Protein AF-A0A9P8ZS67-F1 (afdb_monomer)

pLDDT: mean 86.48, std 14.5, range [33.09, 98.38]

Mean predicted aligned error: 5.87 Å

Sequence (133 aa):
MSLSSRPDTMLFTLIEQFEELYMCGGPSCLRRAEELEKPLRKCQRCRLLRYCSTDCQLEGWNWQQSPHKITCKMIPRFTAILGNVNETHGHIDNVSERIYRAVEDAGVSWHDGDLVATALSKLIFLREAIERT

Radius of gyration: 15.57 Å; Cα contacts (8 Å, |Δi|>4): 147; chains: 1; bounding box: 40×30×40 Å

Foldseek 3Di:
DDPPPDLLVLLLVLQVCQQVQQAALQLPGGDGQVNDPDGFDADPQLSRHTHPDPVSLVNCCVPPVQHCVLLSNVNNLLVVLSVVLVVPPDDPDDSSVSSVVSCVVSVHDVVSSSSSSVRSVVSVVSNVVVVVD

Nearest PDB structures (foldseek):
  6cby-assembly2_B  TM=4.513E-01  e=3.925E-01  Homo sapiens
  3tg5-assembly1_A  TM=4.064E-01  e=3.925E-01  Homo sapiens

Secondary structure (DSSP, 8-state):
------HHHHHHHHHHHHHH--BB--TT---BGGG-SSPPEEPTTTSS-EESSHHHHHHHHH-TTS-HHHHTTTHHHHHHHHHHHHH-------HHHHHHHHHHHTT--HHHHHHHHHHHHHHHHHHHHHTT-

Structure (mmCIF, N/CA/C/O backbone):
data_AF-A0A9P8ZS67-F1
#
_entry.id   AF-A0A9P8ZS67-F1
#
loop_
_atom_site.group_PDB
_atom_site.id
_atom_site.type_symbol
_atom_site.label_atom_id
_atom_site.label_alt_id
_atom_site.label_comp_id
_atom_site.label_asym_id
_atom_site.label_entity_id
_atom_site.label_seq_id
_atom_site.pdbx_PDB_ins_code
_atom_site.Cartn_x
_atom_site.Cartn_y
_atom_site.Cartn_z
_atom_site.occupancy
_atom_site.B_iso_or_equiv
_atom_site.auth_seq_id
_atom_site.auth_comp_id
_atom_site.auth_asym_id
_atom_site.auth_atom_id
_atom_site.pdbx_PDB_model_num
ATOM 1 N N . MET A 1 1 ? 27.929 15.760 -11.321 1.00 33.09 1 MET A N 1
ATOM 2 C CA . MET A 1 1 ? 26.650 15.050 -11.533 1.00 33.09 1 MET A CA 1
ATOM 3 C C . MET A 1 1 ? 26.093 14.735 -10.159 1.00 33.09 1 MET A C 1
ATOM 5 O O . MET A 1 1 ? 26.752 14.045 -9.397 1.00 33.09 1 MET A O 1
ATOM 9 N N . SER A 1 2 ? 24.991 15.387 -9.796 1.00 33.12 2 SER A N 1
ATOM 10 C CA . SER A 1 2 ? 24.375 15.304 -8.469 1.00 33.12 2 SER A CA 1
ATOM 11 C C . SER A 1 2 ? 23.866 13.883 -8.201 1.00 33.12 2 SER A C 1
ATOM 13 O O . SER A 1 2 ? 23.113 13.352 -9.017 1.00 33.12 2 SER A O 1
ATOM 15 N N . LEU A 1 3 ? 24.266 1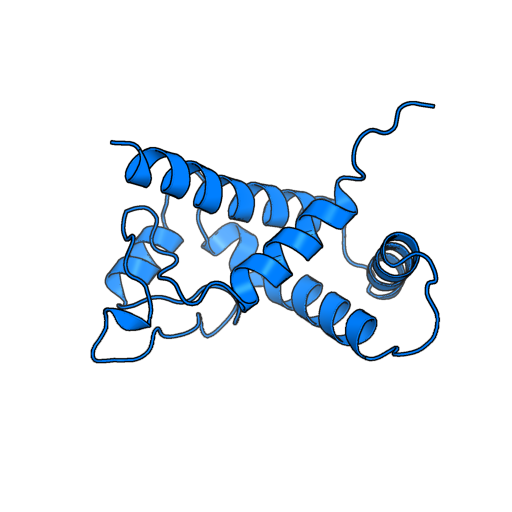3.283 -7.074 1.00 35.84 3 LEU A N 1
ATOM 16 C CA . LEU A 1 3 ? 23.659 12.076 -6.499 1.00 35.84 3 LEU A CA 1
ATOM 17 C C . LEU A 1 3 ? 22.280 12.443 -5.927 1.00 35.84 3 LEU A C 1
ATOM 19 O O . LEU A 1 3 ? 22.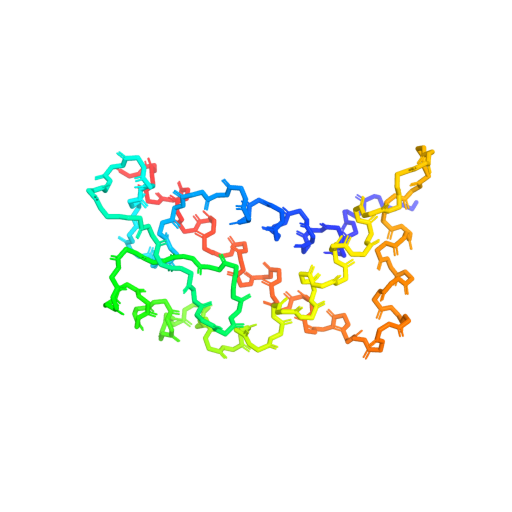056 12.436 -4.721 1.00 35.84 3 LEU A O 1
ATOM 23 N N . SER A 1 4 ? 21.358 12.817 -6.811 1.00 39.50 4 SER A N 1
ATOM 24 C CA . SER A 1 4 ? 19.931 12.729 -6.534 1.00 39.50 4 SER A CA 1
ATOM 25 C C . SER A 1 4 ? 19.620 11.245 -6.441 1.00 39.50 4 SER A C 1
ATOM 27 O O . SER A 1 4 ? 19.772 10.539 -7.438 1.00 39.50 4 SER A O 1
ATOM 29 N N . SER A 1 5 ? 19.238 10.767 -5.260 1.00 46.38 5 SER A N 1
ATOM 30 C CA . SER A 1 5 ? 18.715 9.419 -5.048 1.00 46.38 5 SER A CA 1
ATOM 31 C C . SER A 1 5 ? 17.775 9.067 -6.197 1.00 46.38 5 SER A C 1
ATOM 33 O O . SER A 1 5 ? 16.816 9.790 -6.466 1.00 46.38 5 SER A O 1
ATOM 35 N N . ARG A 1 6 ? 18.122 8.020 -6.935 1.00 57.78 6 ARG A N 1
ATOM 36 C CA . ARG A 1 6 ? 17.362 7.533 -8.079 1.00 57.78 6 ARG A CA 1
ATOM 37 C C . ARG A 1 6 ? 15.933 7.194 -7.597 1.00 57.78 6 ARG A C 1
ATOM 39 O O . ARG A 1 6 ? 15.811 6.347 -6.715 1.00 57.78 6 ARG A O 1
ATOM 46 N N . PRO A 1 7 ? 14.869 7.891 -8.054 1.00 58.16 7 PRO A N 1
ATOM 47 C CA . PRO A 1 7 ? 13.498 7.687 -7.555 1.00 58.16 7 PRO A CA 1
ATOM 48 C C . PRO A 1 7 ? 13.024 6.234 -7.702 1.00 58.16 7 PRO A C 1
ATOM 50 O O . PRO A 1 7 ? 12.206 5.752 -6.923 1.00 58.16 7 PRO A O 1
ATOM 53 N N . ASP A 1 8 ? 13.603 5.530 -8.671 1.00 62.47 8 ASP A N 1
ATOM 54 C CA . ASP A 1 8 ? 13.412 4.121 -8.969 1.00 62.47 8 ASP A CA 1
ATOM 55 C C . ASP A 1 8 ? 13.764 3.207 -7.792 1.00 62.47 8 ASP A C 1
ATOM 57 O O . ASP A 1 8 ? 12.962 2.335 -7.471 1.00 62.47 8 ASP A O 1
ATOM 61 N N . THR A 1 9 ? 14.876 3.418 -7.077 1.00 71.81 9 THR A N 1
ATOM 62 C CA . THR A 1 9 ? 15.222 2.551 -5.933 1.00 71.81 9 THR A CA 1
ATOM 63 C C . THR A 1 9 ? 14.281 2.752 -4.750 1.00 71.81 9 THR A C 1
ATOM 65 O O . THR A 1 9 ? 13.989 1.797 -4.033 1.00 71.81 9 THR A O 1
ATOM 68 N N . MET A 1 10 ? 13.736 3.962 -4.591 1.00 83.75 10 MET A N 1
ATOM 69 C CA . MET A 1 10 ? 12.810 4.293 -3.509 1.00 83.75 10 MET A CA 1
ATOM 70 C C . MET A 1 10 ? 11.567 3.399 -3.540 1.00 83.75 10 MET A C 1
ATOM 72 O O . MET A 1 10 ? 11.160 2.887 -2.502 1.00 83.75 10 MET A O 1
ATOM 76 N N . LEU A 1 11 ? 10.980 3.164 -4.719 1.00 89.75 11 LEU A N 1
ATOM 77 C CA . LEU A 1 11 ? 9.815 2.287 -4.851 1.00 89.75 11 LEU A CA 1
ATOM 78 C C . LEU A 1 11 ? 10.100 0.877 -4.326 1.00 89.75 11 LEU A C 1
ATOM 80 O O . LEU A 1 11 ? 9.307 0.334 -3.560 1.00 89.75 11 LEU A O 1
ATOM 84 N N . PHE A 1 12 ? 11.214 0.285 -4.751 1.00 88.31 12 PHE A N 1
ATOM 85 C CA . PHE A 1 12 ? 11.544 -1.092 -4.397 1.00 88.31 12 PHE A CA 1
ATOM 86 C C . PHE A 1 12 ? 11.912 -1.216 -2.923 1.00 88.31 12 PHE A C 1
ATOM 88 O O . PHE A 1 12 ? 11.385 -2.105 -2.265 1.00 88.31 12 PHE A O 1
ATOM 95 N N . THR A 1 13 ? 12.668 -0.262 -2.372 1.00 88.25 13 THR A N 1
ATOM 96 C CA . THR A 1 13 ? 12.919 -0.186 -0.925 1.00 88.25 13 THR A CA 1
ATOM 97 C C . THR A 1 13 ? 11.620 -0.078 -0.127 1.00 88.25 13 THR A C 1
ATOM 99 O O . THR A 1 13 ? 11.471 -0.742 0.893 1.00 88.25 13 THR A O 1
ATOM 102 N N . LEU A 1 14 ? 10.647 0.715 -0.588 1.00 91.69 14 LEU A N 1
ATOM 103 C CA . LEU A 1 14 ? 9.341 0.815 0.069 1.00 91.69 14 LEU A CA 1
ATOM 104 C C . LEU A 1 14 ? 8.557 -0.496 -0.025 1.00 91.69 14 LEU A C 1
ATOM 106 O O . LEU A 1 14 ? 7.942 -0.899 0.956 1.00 91.69 14 LEU A O 1
ATOM 110 N N . ILE A 1 15 ? 8.555 -1.165 -1.180 1.00 92.88 15 ILE A N 1
ATOM 111 C CA . ILE A 1 15 ? 7.888 -2.464 -1.332 1.00 92.88 15 ILE A CA 1
ATOM 112 C C . ILE A 1 15 ? 8.513 -3.490 -0.385 1.00 92.88 15 ILE A C 1
ATOM 114 O O . ILE A 1 15 ? 7.769 -4.087 0.386 1.00 92.88 15 ILE A O 1
ATOM 118 N N . GLU A 1 16 ? 9.839 -3.641 -0.387 1.00 89.25 16 GLU A N 1
ATOM 119 C CA . GLU A 1 16 ? 10.563 -4.531 0.534 1.00 89.25 16 GLU A CA 1
ATOM 120 C C . GLU A 1 16 ? 10.233 -4.201 1.985 1.00 89.25 16 GLU A C 1
ATOM 122 O O . GLU A 1 16 ? 9.840 -5.078 2.753 1.00 89.25 16 GLU A O 1
ATOM 127 N N . GLN A 1 17 ? 10.295 -2.915 2.344 1.00 89.69 17 GLN A N 1
ATOM 128 C CA . GLN A 1 17 ? 9.929 -2.469 3.676 1.00 89.69 17 GLN A CA 1
ATOM 129 C C . GLN A 1 17 ? 8.513 -2.926 4.016 1.00 89.69 17 GLN A C 1
ATOM 131 O O . GLN A 1 17 ? 8.345 -3.532 5.059 1.00 89.69 17 GLN A O 1
ATOM 136 N N . PHE A 1 18 ? 7.510 -2.702 3.162 1.00 91.69 18 PHE A N 1
ATOM 137 C CA . PHE A 1 18 ? 6.124 -3.117 3.413 1.00 91.69 18 PHE A CA 1
ATOM 138 C C . PHE A 1 18 ? 5.891 -4.638 3.371 1.00 91.69 18 PHE A C 1
ATOM 140 O O . PHE A 1 18 ? 4.923 -5.106 3.976 1.00 91.69 18 PHE A O 1
ATOM 147 N N . GLU A 1 19 ? 6.725 -5.415 2.678 1.00 89.56 19 GLU A N 1
ATOM 148 C CA . GLU A 1 19 ? 6.680 -6.882 2.731 1.00 89.56 19 GLU A CA 1
ATOM 149 C C . GLU A 1 19 ? 7.124 -7.408 4.100 1.00 89.56 19 GLU A C 1
ATOM 151 O O . GLU A 1 19 ? 6.448 -8.282 4.661 1.00 89.56 19 GLU A O 1
ATOM 156 N N . GLU A 1 20 ? 8.180 -6.804 4.650 1.00 87.81 20 GLU A N 1
ATOM 157 C CA . GLU A 1 20 ? 8.733 -7.079 5.981 1.00 87.81 20 GLU A CA 1
ATOM 158 C C . GLU A 1 20 ? 7.956 -6.378 7.109 1.00 87.81 20 GLU A C 1
ATOM 160 O O . GLU A 1 20 ? 7.999 -6.783 8.271 1.00 87.81 20 GLU A O 1
ATOM 165 N N . LEU A 1 21 ? 7.196 -5.330 6.787 1.00 80.69 21 LEU A N 1
ATOM 166 C CA . LEU A 1 21 ? 6.382 -4.586 7.740 1.00 80.69 21 LEU A CA 1
ATOM 167 C C . LEU A 1 21 ? 5.129 -5.396 8.080 1.00 80.69 21 LEU A C 1
ATOM 169 O O . LEU A 1 21 ? 4.086 -5.316 7.425 1.00 80.69 21 LEU A O 1
ATOM 173 N N . TYR A 1 22 ? 5.199 -6.171 9.155 1.00 86.25 22 TYR A N 1
ATOM 174 C CA . TYR A 1 22 ? 4.067 -6.929 9.687 1.00 86.25 22 TYR A CA 1
ATOM 175 C C . TYR A 1 22 ? 3.097 -6.028 10.472 1.00 86.25 22 TYR A C 1
ATOM 177 O O . TYR A 1 22 ? 2.859 -6.214 11.660 1.00 86.25 22 TYR A O 1
ATOM 185 N N . MET A 1 23 ? 2.514 -5.022 9.809 1.00 91.19 23 MET A N 1
ATOM 186 C CA . MET A 1 23 ? 1.680 -3.987 10.446 1.00 91.19 23 MET A CA 1
ATOM 187 C C . MET A 1 23 ? 0.408 -3.682 9.649 1.00 91.19 23 MET A C 1
ATOM 189 O O . MET A 1 23 ? 0.322 -3.937 8.446 1.00 91.19 23 MET A O 1
ATOM 193 N N . CYS A 1 24 ? -0.603 -3.124 10.318 1.00 94.88 24 CYS A N 1
ATOM 194 C CA . CYS A 1 24 ? -1.834 -2.681 9.671 1.00 94.88 24 CYS A CA 1
ATOM 195 C C . CYS A 1 24 ? -1.577 -1.481 8.741 1.00 94.88 24 CYS A C 1
ATOM 197 O O . CYS A 1 24 ? -0.988 -0.485 9.151 1.00 94.88 24 CYS A O 1
ATOM 199 N N . GLY A 1 25 ? -2.078 -1.546 7.508 1.00 94.12 25 GLY A N 1
ATOM 200 C CA . GLY A 1 25 ? -2.007 -0.491 6.494 1.00 94.12 25 GLY A CA 1
ATOM 201 C C . GLY A 1 25 ? -3.159 0.518 6.543 1.00 94.12 25 GLY A C 1
ATOM 202 O O . GLY A 1 25 ? -3.348 1.260 5.581 1.00 94.12 25 GLY A O 1
ATOM 203 N N . GLY A 1 26 ? -3.972 0.511 7.605 1.00 95.44 26 GLY A N 1
ATOM 204 C CA . GLY A 1 26 ? -4.978 1.551 7.845 1.00 95.44 26 GLY A CA 1
ATOM 205 C C . GLY A 1 26 ? -4.298 2.843 8.319 1.00 95.44 26 GLY A C 1
ATOM 206 O O . GLY A 1 26 ? -3.435 2.756 9.193 1.00 95.44 26 GLY A O 1
ATOM 207 N N . PRO A 1 27 ? -4.644 4.024 7.777 1.00 93.88 27 PRO A N 1
ATOM 208 C CA . PRO A 1 27 ? -3.912 5.266 8.040 1.00 93.88 27 PRO A CA 1
ATOM 209 C C . PRO A 1 27 ? -3.970 5.713 9.507 1.00 93.88 27 PRO A C 1
ATOM 211 O O . PRO A 1 27 ? -3.003 6.293 9.987 1.00 93.88 27 PRO A O 1
ATOM 214 N N . SER A 1 28 ? -5.040 5.394 10.241 1.00 93.38 28 SER A N 1
ATOM 215 C CA . SER A 1 28 ? -5.156 5.711 11.674 1.00 93.38 28 SER A CA 1
ATOM 216 C C . SER A 1 28 ? -4.861 4.511 12.584 1.00 93.38 28 SER A C 1
ATOM 218 O O . SER A 1 28 ? -5.115 4.563 13.785 1.00 93.38 28 SER A O 1
ATOM 220 N N . CYS A 1 29 ? -4.369 3.392 12.036 1.00 93.31 29 CYS A N 1
ATOM 221 C CA . CYS A 1 29 ? -4.175 2.154 12.785 1.00 93.31 29 CYS A CA 1
ATOM 222 C C . CYS A 1 29 ? -2.694 1.783 12.876 1.00 93.31 29 CYS A C 1
ATOM 224 O O . CYS A 1 29 ? -2.073 1.362 11.898 1.00 93.31 29 CYS A O 1
ATOM 226 N N . LEU A 1 30 ? -2.150 1.856 14.091 1.00 89.81 30 LEU A N 1
ATOM 227 C CA . LEU A 1 30 ? -0.749 1.533 14.344 1.00 89.81 30 LEU A CA 1
ATOM 228 C C . LEU A 1 30 ? -0.473 0.062 14.669 1.00 89.81 30 LEU A C 1
ATOM 230 O O . LEU A 1 30 ? 0.690 -0.313 14.781 1.00 89.81 30 LEU A O 1
ATOM 234 N N . ARG A 1 31 ? -1.519 -0.772 14.746 1.00 92.44 31 ARG A N 1
ATOM 235 C CA . ARG A 1 31 ? -1.393 -2.149 15.234 1.00 92.44 31 ARG A CA 1
ATOM 236 C C . ARG A 1 31 ? -0.412 -2.987 14.419 1.00 92.44 31 ARG A C 1
ATOM 238 O O . ARG A 1 31 ? -0.515 -3.051 13.186 1.00 92.44 31 ARG A O 1
ATOM 245 N N . ARG A 1 32 ? 0.480 -3.667 15.126 1.00 91.50 32 ARG A N 1
ATOM 246 C CA . ARG A 1 32 ? 1.454 -4.627 14.605 1.00 91.50 32 ARG A CA 1
ATOM 247 C C . ARG A 1 32 ? 0.903 -6.048 14.717 1.00 91.50 32 ARG A C 1
ATOM 249 O O . ARG A 1 32 ? -0.062 -6.295 15.439 1.00 91.50 32 ARG A O 1
ATOM 256 N N . ALA A 1 33 ? 1.451 -6.981 13.947 1.00 90.12 33 ALA A N 1
ATOM 257 C CA . ALA A 1 33 ? 0.962 -8.356 13.917 1.00 90.12 33 ALA A CA 1
ATOM 258 C C . ALA A 1 33 ? 1.089 -9.044 15.283 1.00 90.12 33 ALA A C 1
ATOM 260 O O . ALA A 1 33 ? 0.231 -9.851 15.627 1.00 90.12 33 ALA A O 1
ATOM 261 N N . GLU A 1 34 ? 2.116 -8.695 16.057 1.00 90.44 34 GLU A N 1
ATOM 262 C CA . GLU A 1 34 ? 2.411 -9.263 17.375 1.00 90.44 34 GLU A CA 1
ATOM 263 C C . GLU A 1 34 ? 1.368 -8.866 18.430 1.00 90.44 34 GLU A C 1
ATOM 265 O O . GLU A 1 34 ? 1.186 -9.567 19.421 1.00 90.44 34 GLU A O 1
ATOM 270 N N . GLU A 1 35 ? 0.656 -7.759 18.213 1.00 89.06 35 GLU A N 1
ATOM 271 C CA . GLU A 1 35 ? -0.361 -7.224 19.127 1.00 89.06 35 GLU A CA 1
ATOM 272 C C . GLU A 1 35 ? -1.757 -7.820 18.879 1.00 89.06 35 GLU A C 1
ATOM 274 O O . GLU A 1 35 ? -2.731 -7.451 19.538 1.00 89.06 35 GLU A O 1
ATOM 279 N N . LEU A 1 36 ? -1.895 -8.694 17.879 1.00 89.62 36 LEU A N 1
ATOM 280 C CA . LEU A 1 36 ? -3.180 -9.194 17.412 1.00 89.62 36 LEU A CA 1
ATOM 281 C C . LEU A 1 36 ? -3.320 -10.691 17.674 1.00 89.62 36 LEU A C 1
ATOM 283 O O . LEU A 1 36 ? -2.482 -11.493 17.281 1.00 89.62 36 LEU A O 1
ATOM 287 N N . GLU A 1 37 ? -4.473 -11.091 18.211 1.00 91.56 37 GLU A N 1
ATOM 288 C CA . GLU A 1 37 ? -4.840 -12.511 18.329 1.00 91.56 37 GLU A CA 1
ATOM 289 C C . GLU A 1 37 ? -5.010 -13.194 16.963 1.00 91.56 37 GLU A C 1
ATOM 291 O O . GLU A 1 37 ? -4.883 -14.411 16.833 1.00 91.56 37 GLU A O 1
ATOM 296 N N . LYS A 1 38 ? -5.354 -12.413 15.931 1.00 90.81 38 LYS A N 1
ATOM 297 C CA . LYS A 1 38 ? -5.571 -12.894 14.564 1.00 90.81 38 LYS A CA 1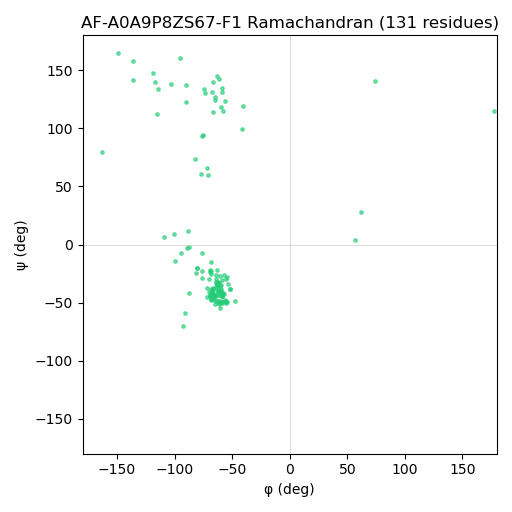
ATOM 298 C C . LYS A 1 38 ? -4.550 -12.262 13.626 1.00 90.81 38 LYS A C 1
ATOM 300 O O . LYS A 1 38 ? -4.332 -11.053 13.706 1.00 90.81 38 LYS A O 1
ATOM 305 N N . PRO A 1 39 ? -4.000 -13.030 12.669 1.00 92.75 39 PRO A N 1
ATOM 306 C CA . PRO A 1 39 ? -3.028 -12.495 11.732 1.00 92.75 39 PRO A CA 1
ATOM 307 C C . PRO A 1 39 ? -3.649 -11.399 10.865 1.00 92.75 39 PRO A C 1
ATOM 309 O O . PRO A 1 39 ? -4.813 -11.478 10.451 1.00 92.75 39 PRO A O 1
ATOM 312 N N . LEU A 1 40 ? -2.835 -10.396 10.538 1.00 96.06 40 LEU A N 1
ATOM 313 C CA . LEU A 1 40 ? -3.202 -9.376 9.565 1.00 96.06 40 LEU A CA 1
ATOM 314 C C . LEU A 1 40 ? -3.521 -10.022 8.211 1.00 96.06 40 LEU A C 1
ATOM 316 O O . LEU A 1 40 ? -2.771 -10.857 7.697 1.00 96.06 40 LEU A O 1
ATOM 320 N N . ARG A 1 41 ? -4.617 -9.591 7.593 1.00 95.94 41 ARG A N 1
ATOM 321 C CA . ARG A 1 41 ? -5.069 -10.097 6.297 1.00 95.94 41 ARG A CA 1
ATOM 322 C C . ARG A 1 41 ? -4.470 -9.260 5.182 1.00 95.94 41 ARG A C 1
ATOM 324 O O . ARG A 1 41 ? -4.684 -8.051 5.133 1.00 95.94 41 ARG A O 1
ATOM 331 N N . LYS A 1 42 ? -3.749 -9.901 4.263 1.00 96.81 42 LYS A N 1
ATOM 332 C CA . LYS A 1 42 ? -3.295 -9.250 3.030 1.00 96.81 42 LYS A CA 1
ATOM 333 C C . LYS A 1 42 ? -4.497 -8.786 2.208 1.00 96.81 42 LYS A C 1
ATOM 335 O O . LYS A 1 42 ? -5.504 -9.489 2.105 1.00 96.81 42 LYS A O 1
ATOM 340 N N . CYS A 1 43 ? -4.366 -7.627 1.572 1.00 97.88 43 CYS A N 1
ATOM 341 C CA . CYS A 1 43 ? -5.262 -7.235 0.497 1.00 97.88 43 CYS A CA 1
ATOM 342 C C . CYS A 1 43 ? -5.235 -8.318 -0.589 1.00 97.88 43 CYS A C 1
ATOM 344 O O . CYS A 1 43 ? -4.177 -8.616 -1.144 1.00 97.88 43 CYS A O 1
ATOM 346 N N . GLN A 1 44 ? -6.400 -8.868 -0.928 1.00 96.75 44 GLN A N 1
ATOM 347 C CA . GLN A 1 44 ? -6.510 -9.973 -1.888 1.00 96.75 44 GLN A CA 1
ATOM 348 C C . GLN A 1 44 ? -6.047 -9.597 -3.302 1.00 96.75 44 GLN A C 1
ATOM 350 O O . GLN A 1 44 ? -5.677 -10.466 -4.084 1.00 96.75 44 GLN A O 1
ATOM 355 N N . ARG A 1 45 ? -6.045 -8.298 -3.631 1.00 97.31 45 ARG A N 1
ATOM 356 C CA . ARG A 1 45 ? -5.614 -7.799 -4.938 1.00 97.31 45 ARG A CA 1
ATOM 357 C C . ARG A 1 45 ? -4.127 -7.464 -4.972 1.00 97.31 45 ARG A C 1
ATOM 359 O O . ARG A 1 45 ? -3.411 -8.019 -5.796 1.00 97.31 45 ARG A O 1
ATOM 366 N N . CYS A 1 46 ? -3.665 -6.555 -4.108 1.00 97.31 46 CYS A N 1
ATOM 367 C CA . CYS A 1 46 ? -2.278 -6.089 -4.181 1.00 97.31 46 CYS A CA 1
ATOM 368 C C . CYS A 1 46 ? -1.271 -7.036 -3.516 1.00 97.31 46 CYS A C 1
ATOM 370 O O . CYS A 1 46 ? -0.100 -6.996 -3.864 1.00 97.31 46 CYS A O 1
ATOM 372 N N . ARG A 1 47 ? -1.714 -7.863 -2.556 1.00 95.62 47 ARG A N 1
ATOM 373 C CA . ARG A 1 47 ? -0.902 -8.799 -1.751 1.00 95.62 47 ARG A CA 1
ATOM 374 C C . ARG A 1 47 ? 0.274 -8.190 -0.958 1.00 95.62 47 ARG A C 1
ATOM 376 O O . ARG A 1 47 ? 0.962 -8.941 -0.264 1.00 95.62 47 ARG A O 1
ATOM 383 N N . LEU A 1 48 ? 0.428 -6.864 -0.988 1.00 95.75 48 LEU A N 1
ATOM 384 C CA . LEU A 1 48 ? 1.408 -6.094 -0.220 1.00 95.75 48 LEU A CA 1
ATOM 385 C C . LEU A 1 48 ? 0.815 -5.609 1.112 1.00 95.75 48 LEU A C 1
ATOM 387 O O . LEU A 1 48 ? 1.151 -6.139 2.166 1.00 95.75 48 LEU A O 1
ATOM 391 N N . LEU A 1 49 ? -0.131 -4.659 1.069 1.00 95.94 49 LEU A N 1
ATOM 392 C CA . LEU A 1 49 ? -0.726 -4.084 2.280 1.00 95.94 49 LEU A CA 1
ATOM 393 C C . LEU A 1 49 ? -1.550 -5.117 3.055 1.00 95.94 49 LEU A C 1
ATOM 395 O O . LEU A 1 49 ? -2.303 -5.909 2.474 1.00 95.94 49 LEU A O 1
ATOM 399 N N . ARG A 1 50 ? -1.436 -5.070 4.384 1.00 97.00 50 ARG A N 1
ATOM 400 C CA . ARG A 1 50 ? -2.119 -5.961 5.325 1.00 97.00 50 ARG A CA 1
ATOM 401 C C . ARG A 1 50 ? -3.038 -5.165 6.240 1.00 97.00 50 ARG A C 1
ATOM 403 O O . ARG A 1 50 ? -2.730 -4.034 6.585 1.00 97.00 50 ARG A O 1
ATOM 410 N N . TYR A 1 51 ? -4.152 -5.746 6.668 1.00 97.00 51 TYR A N 1
ATOM 411 C CA . TYR A 1 51 ? -5.135 -5.068 7.511 1.00 97.00 51 TYR A CA 1
ATOM 412 C C . TYR A 1 51 ? -5.610 -5.979 8.638 1.00 97.00 51 TYR A C 1
ATOM 414 O O . TYR A 1 51 ? -5.816 -7.177 8.441 1.00 97.00 51 TYR A O 1
ATOM 422 N N . CYS A 1 52 ? -5.806 -5.408 9.824 1.00 97.00 52 CYS A N 1
ATOM 423 C CA . CYS A 1 52 ? -6.349 -6.141 10.971 1.00 97.00 52 CYS A CA 1
ATOM 424 C C . CYS A 1 52 ? -7.869 -6.364 10.870 1.00 97.00 52 CYS A C 1
ATOM 426 O O . CYS A 1 52 ? -8.393 -7.301 11.468 1.00 97.00 52 CYS A O 1
ATOM 428 N N . SER A 1 53 ? -8.57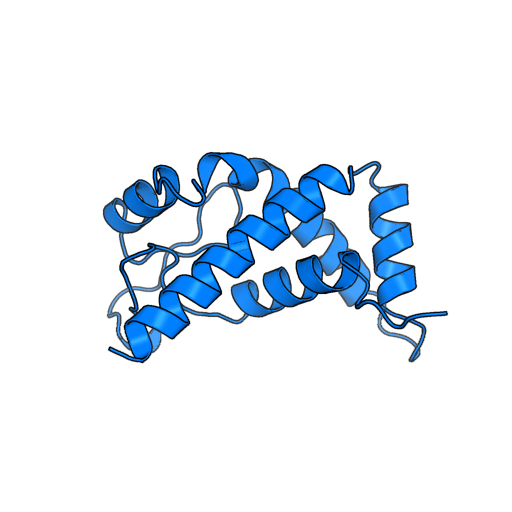9 -5.536 10.099 1.00 96.56 53 SER A N 1
ATOM 429 C CA . SER A 1 53 ? -10.025 -5.622 9.892 1.00 96.56 53 SER A CA 1
ATOM 430 C C . SER A 1 53 ? -10.430 -5.118 8.505 1.00 96.56 53 SER A C 1
ATOM 432 O O . SER A 1 53 ? -9.668 -4.422 7.828 1.00 96.56 53 SER A O 1
ATOM 434 N N . THR A 1 54 ? -11.658 -5.448 8.099 1.00 97.56 54 THR A N 1
ATOM 435 C CA . THR A 1 54 ? -12.284 -4.881 6.896 1.00 97.56 54 THR A CA 1
ATOM 436 C C . THR A 1 54 ? -12.424 -3.361 7.003 1.00 97.56 54 THR A C 1
ATOM 438 O O . THR A 1 54 ? -12.210 -2.670 6.013 1.00 97.56 54 THR A O 1
ATOM 441 N N . ASP A 1 55 ? -12.694 -2.826 8.195 1.00 98.06 55 ASP A N 1
ATOM 442 C CA . ASP A 1 55 ? -12.840 -1.381 8.406 1.00 98.06 55 ASP A CA 1
ATOM 443 C C . ASP A 1 55 ? -11.526 -0.635 8.152 1.00 98.06 55 ASP A C 1
ATOM 445 O O . ASP A 1 55 ? -11.518 0.344 7.411 1.00 98.06 55 ASP A O 1
ATOM 449 N N . CYS A 1 56 ? -10.391 -1.141 8.653 1.00 97.88 56 CYS A N 1
ATOM 450 C CA . CYS A 1 56 ? -9.079 -0.555 8.350 1.00 97.88 56 CYS A CA 1
ATOM 451 C C . CYS A 1 56 ? -8.732 -0.657 6.858 1.00 97.88 56 CYS A C 1
ATOM 453 O O . CYS A 1 56 ? -8.079 0.233 6.309 1.00 97.88 56 CYS A O 1
ATOM 455 N N . GLN A 1 57 ? -9.173 -1.724 6.184 1.00 98.12 57 GLN A N 1
ATOM 456 C CA . GLN A 1 57 ? -9.024 -1.827 4.736 1.00 98.12 57 GLN A CA 1
ATOM 457 C C . GLN A 1 57 ? -9.867 -0.770 4.010 1.00 98.12 57 GLN A C 1
ATOM 459 O O . GLN A 1 57 ? -9.362 -0.144 3.082 1.00 98.12 57 GLN A O 1
ATOM 464 N N . LEU A 1 58 ? -11.120 -0.548 4.418 1.00 98.38 58 LEU A N 1
ATOM 465 C CA . LEU A 1 58 ? -12.008 0.467 3.839 1.00 98.38 58 LEU A CA 1
ATOM 466 C C . LEU A 1 58 ? -11.518 1.895 4.106 1.00 98.38 58 LEU A C 1
ATOM 468 O O . LEU A 1 58 ? -11.616 2.751 3.224 1.00 98.38 58 LEU A O 1
ATOM 472 N N . GLU A 1 59 ? -10.957 2.140 5.287 1.00 98.00 59 GLU A N 1
ATOM 473 C CA . GLU A 1 59 ? -10.304 3.396 5.642 1.00 98.00 59 GLU A CA 1
ATOM 474 C C . GLU A 1 59 ? -9.122 3.665 4.700 1.00 98.00 59 GLU A C 1
ATOM 476 O O . GLU A 1 59 ? -9.106 4.679 4.004 1.00 98.00 59 GLU A O 1
ATOM 481 N N . GLY A 1 60 ? -8.186 2.714 4.57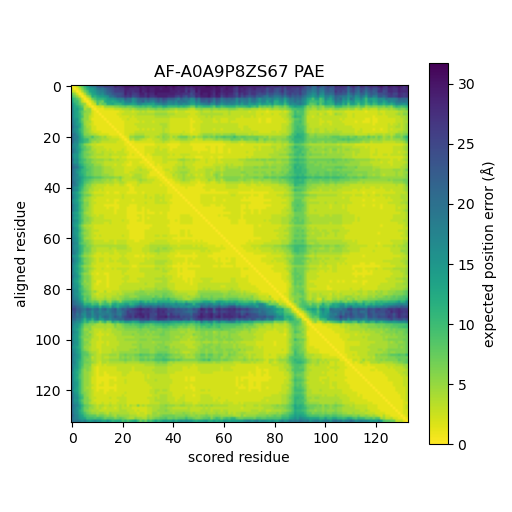9 1.00 97.06 60 GLY A N 1
ATOM 482 C CA . GLY A 1 60 ? -7.061 2.822 3.645 1.00 97.06 60 GLY A CA 1
ATOM 483 C C . GLY A 1 60 ? -7.499 2.909 2.178 1.00 97.06 60 GLY A C 1
ATOM 484 O O . GLY A 1 60 ? -6.889 3.619 1.380 1.00 97.06 60 GLY A O 1
ATOM 485 N N . TRP A 1 61 ? -8.596 2.242 1.807 1.00 98.31 61 TRP A N 1
ATOM 486 C CA . TRP A 1 61 ? -9.174 2.293 0.462 1.00 98.31 61 TRP A CA 1
ATOM 487 C C . TRP A 1 61 ? -9.642 3.696 0.067 1.00 98.31 61 TRP A C 1
ATOM 489 O O . TRP A 1 61 ? -9.487 4.088 -1.093 1.00 98.31 61 TRP A O 1
ATOM 499 N N . ASN A 1 62 ? -10.193 4.448 1.023 1.00 97.88 62 ASN A N 1
ATOM 500 C CA . ASN A 1 62 ? -10.793 5.767 0.810 1.00 97.88 62 ASN A CA 1
ATOM 501 C C . ASN A 1 62 ? -9.980 6.927 1.400 1.00 97.88 62 ASN A C 1
ATOM 503 O O . ASN A 1 62 ? -10.448 8.066 1.379 1.00 97.88 62 ASN A O 1
ATOM 507 N N . TRP A 1 63 ? -8.780 6.657 1.909 1.00 97.06 63 TRP A N 1
ATOM 508 C CA . TRP A 1 63 ? -7.950 7.655 2.569 1.00 97.06 63 TRP A CA 1
ATOM 509 C C . TRP A 1 63 ? -7.615 8.823 1.640 1.00 97.06 63 TRP A C 1
ATOM 511 O O . TRP A 1 63 ? -6.949 8.641 0.629 1.00 97.06 63 TRP A O 1
ATOM 521 N N . GLN A 1 64 ? -8.043 10.035 1.993 1.00 94.62 64 GLN A N 1
ATOM 522 C CA . GLN A 1 64 ? -8.004 11.196 1.095 1.00 94.62 64 GLN A CA 1
ATOM 523 C C . GLN A 1 64 ? -6.601 11.565 0.598 1.00 94.62 64 GLN A C 1
ATOM 525 O O . GLN A 1 64 ? -6.445 11.990 -0.542 1.00 94.62 64 GLN A O 1
ATOM 530 N N . GLN A 1 65 ? -5.569 11.390 1.426 1.00 93.25 65 GLN A N 1
ATOM 531 C CA . GLN A 1 65 ? -4.212 11.803 1.055 1.00 93.25 65 GLN A CA 1
ATOM 532 C C . GLN A 1 65 ? -3.545 10.842 0.063 1.00 93.25 65 GLN A C 1
ATOM 534 O O . GLN A 1 65 ? -2.667 11.258 -0.703 1.00 93.25 65 GLN A O 1
ATOM 539 N N . SER A 1 66 ? -3.923 9.562 0.110 1.00 93.94 66 SER A N 1
ATOM 540 C CA . SER A 1 66 ? -3.397 8.506 -0.753 1.00 93.94 66 SER A CA 1
ATOM 541 C C . SER A 1 66 ? -4.318 7.274 -0.737 1.00 93.94 66 SER A C 1
ATOM 543 O O . SER A 1 66 ? -4.058 6.298 -0.026 1.00 93.94 66 SER A O 1
ATOM 545 N N . PRO A 1 67 ? -5.429 7.295 -1.491 1.00 95.69 67 PRO A N 1
ATOM 546 C CA . PRO A 1 67 ? -6.378 6.190 -1.478 1.00 95.69 67 PRO A CA 1
ATOM 547 C C . PRO A 1 67 ? -5.737 4.912 -2.033 1.00 95.69 67 PRO A C 1
ATOM 549 O O . PRO A 1 67 ? -5.315 4.890 -3.194 1.00 95.69 67 PRO A O 1
ATOM 552 N N . HIS A 1 68 ? -5.740 3.813 -1.267 1.00 97.44 68 HIS A N 1
ATOM 553 C CA . HIS A 1 68 ? -5.148 2.542 -1.713 1.00 97.44 68 HIS A CA 1
ATOM 554 C C . HIS A 1 68 ? -5.707 2.088 -3.070 1.00 97.44 68 HIS A C 1
ATOM 556 O O . HIS A 1 68 ? -4.981 1.534 -3.891 1.00 97.44 68 HIS A O 1
ATOM 562 N N . LYS A 1 69 ? -6.983 2.371 -3.357 1.00 96.88 69 LYS A N 1
ATOM 563 C CA . LYS A 1 69 ? -7.645 2.008 -4.620 1.00 96.88 69 LYS A CA 1
ATOM 564 C C . LYS A 1 69 ? -6.937 2.493 -5.885 1.00 96.88 69 LYS A C 1
ATOM 566 O O . LYS A 1 69 ? -7.063 1.843 -6.922 1.00 96.88 69 LYS A O 1
ATOM 571 N N . ILE A 1 70 ? -6.198 3.602 -5.803 1.00 95.75 70 ILE A N 1
ATOM 572 C CA . ILE A 1 70 ? -5.457 4.167 -6.937 1.00 95.75 70 ILE A CA 1
ATOM 573 C C . ILE A 1 70 ? -4.301 3.235 -7.315 1.00 95.75 70 ILE A C 1
ATOM 575 O O . ILE A 1 70 ? -4.154 2.865 -8.479 1.00 95.75 70 ILE A O 1
ATOM 579 N N . THR A 1 71 ? -3.537 2.791 -6.317 1.00 96.12 71 THR A N 1
ATOM 580 C CA . THR A 1 71 ? -2.279 2.052 -6.500 1.00 96.12 71 THR A CA 1
ATOM 581 C C . THR A 1 71 ? -2.430 0.540 -6.342 1.00 96.12 71 THR A C 1
ATOM 583 O O . THR A 1 71 ? -1.579 -0.220 -6.798 1.00 96.12 71 THR A O 1
ATOM 586 N N . CYS A 1 72 ? -3.548 0.063 -5.786 1.00 98.06 72 CYS A N 1
ATOM 587 C CA . CYS A 1 72 ? -3.821 -1.353 -5.521 1.00 98.06 72 CYS A CA 1
ATOM 588 C C . CYS A 1 72 ? -3.621 -2.255 -6.749 1.00 98.06 72 CYS A C 1
ATOM 590 O O . CYS A 1 72 ? -3.120 -3.371 -6.632 1.00 98.06 72 CYS A O 1
ATOM 592 N N . LYS A 1 73 ? -4.003 -1.770 -7.937 1.00 96.06 73 LYS A N 1
ATOM 593 C CA . LYS A 1 73 ? -3.854 -2.505 -9.203 1.00 96.06 73 LYS A CA 1
ATOM 594 C C . LYS A 1 73 ? -2.443 -2.441 -9.799 1.00 96.06 73 LYS A C 1
ATOM 596 O O . LYS A 1 73 ? -2.131 -3.261 -10.653 1.00 96.06 73 LYS A O 1
ATOM 601 N N . MET A 1 74 ? -1.643 -1.459 -9.389 1.00 95.50 74 MET A N 1
ATOM 602 C CA . MET A 1 74 ? -0.291 -1.210 -9.897 1.00 95.50 74 MET A CA 1
ATOM 603 C C . MET A 1 74 ? 0.736 -2.023 -9.108 1.00 95.50 74 MET A C 1
ATOM 605 O O . MET A 1 74 ? 1.603 -2.650 -9.705 1.00 95.50 74 MET A O 1
ATOM 609 N N . ILE A 1 75 ? 0.572 -2.084 -7.781 1.00 96.00 75 ILE A N 1
ATOM 610 C CA . ILE A 1 75 ? 1.483 -2.765 -6.850 1.00 96.00 75 ILE A CA 1
ATOM 611 C C . ILE A 1 75 ? 1.878 -4.186 -7.307 1.00 96.00 75 ILE A C 1
ATOM 613 O O . ILE A 1 75 ? 3.079 -4.436 -7.363 1.00 96.00 75 ILE A O 1
ATOM 617 N N . PRO A 1 76 ? 0.952 -5.089 -7.716 1.00 95.94 76 PRO A N 1
ATOM 618 C CA . PRO A 1 76 ? 1.323 -6.445 -8.136 1.00 95.94 76 PRO A CA 1
ATOM 619 C C . PRO A 1 76 ? 2.360 -6.519 -9.259 1.00 95.94 76 PRO A C 1
ATOM 621 O O . PRO A 1 76 ? 3.100 -7.496 -9.341 1.00 95.94 76 PRO A O 1
ATOM 624 N N . ARG A 1 77 ? 2.399 -5.510 -10.141 1.00 94.38 77 ARG A N 1
ATOM 625 C CA . ARG A 1 77 ? 3.362 -5.455 -11.248 1.00 94.38 77 ARG A CA 1
ATOM 626 C C . ARG A 1 77 ? 4.773 -5.238 -10.710 1.00 94.38 77 ARG A C 1
ATOM 628 O O . ARG A 1 77 ? 5.680 -5.977 -11.065 1.00 94.38 77 ARG A O 1
ATOM 635 N N . PHE A 1 78 ? 4.930 -4.283 -9.797 1.00 93.19 78 PHE A N 1
ATOM 636 C CA . PHE A 1 78 ? 6.220 -3.956 -9.194 1.00 93.19 78 PHE A CA 1
ATOM 637 C C . PHE A 1 78 ? 6.705 -5.031 -8.218 1.00 93.19 78 PHE A C 1
ATOM 639 O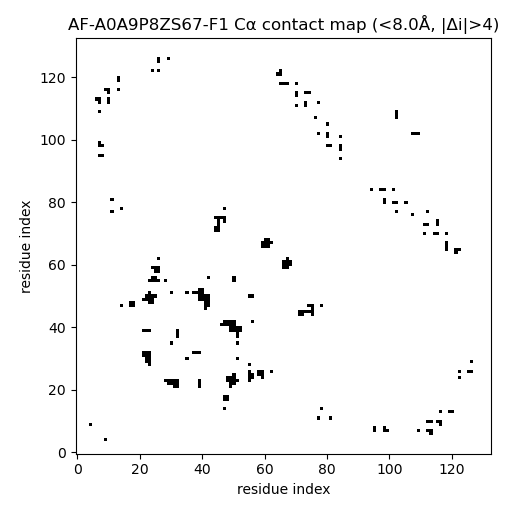 O . PHE A 1 78 ? 7.886 -5.359 -8.231 1.00 93.19 78 PHE A O 1
ATOM 646 N N . THR A 1 79 ? 5.807 -5.655 -7.444 1.00 93.25 79 THR A N 1
ATOM 647 C CA . THR A 1 79 ? 6.182 -6.790 -6.578 1.00 93.25 79 THR A CA 1
ATOM 648 C C . THR A 1 79 ? 6.666 -7.993 -7.392 1.00 93.25 79 THR A C 1
ATOM 650 O O . THR A 1 79 ? 7.594 -8.678 -6.982 1.00 93.25 79 THR A O 1
ATOM 653 N N . ALA A 1 80 ? 6.069 -8.255 -8.564 1.00 92.31 80 ALA A N 1
ATOM 654 C CA . ALA A 1 80 ? 6.517 -9.339 -9.441 1.00 92.31 80 ALA A CA 1
ATOM 655 C C . ALA A 1 80 ? 7.906 -9.056 -10.036 1.00 92.31 80 ALA A C 1
ATOM 657 O O . ALA A 1 80 ? 8.751 -9.945 -10.075 1.00 92.31 80 ALA A O 1
ATOM 658 N N . ILE A 1 81 ? 8.154 -7.808 -10.447 1.00 90.19 81 ILE A N 1
ATOM 659 C CA . ILE A 1 81 ? 9.468 -7.364 -10.932 1.00 90.19 81 ILE A CA 1
ATOM 660 C C . ILE A 1 81 ? 10.531 -7.554 -9.846 1.00 90.19 81 ILE A C 1
ATOM 662 O O . ILE A 1 81 ? 11.571 -8.149 -10.114 1.00 90.19 81 ILE A O 1
ATOM 666 N N . LEU A 1 82 ? 10.253 -7.108 -8.618 1.00 86.44 82 LEU A N 1
ATOM 667 C CA . LEU A 1 82 ? 11.168 -7.264 -7.488 1.00 86.44 82 LEU A CA 1
ATOM 668 C C . LEU A 1 82 ? 11.486 -8.736 -7.195 1.00 86.44 82 LEU A C 1
ATOM 670 O O . LEU A 1 82 ? 12.649 -9.078 -7.000 1.00 86.44 82 LEU A O 1
ATOM 674 N N . GLY A 1 83 ? 10.474 -9.611 -7.222 1.00 85.94 83 GLY A N 1
ATOM 675 C CA . GLY A 1 83 ? 10.666 -11.054 -7.053 1.00 85.94 83 GLY A CA 1
ATOM 676 C C . GLY A 1 83 ? 11.653 -11.633 -8.072 1.00 85.94 83 GLY A C 1
ATOM 677 O O . GLY A 1 83 ? 12.618 -12.289 -7.687 1.00 85.94 83 GLY A O 1
ATOM 678 N N . ASN A 1 84 ? 11.488 -11.292 -9.354 1.00 83.94 84 ASN A N 1
ATOM 679 C CA . ASN A 1 84 ? 12.388 -11.743 -10.423 1.00 83.94 84 ASN A CA 1
ATOM 680 C C . ASN A 1 84 ? 13.824 -11.214 -10.250 1.00 83.94 84 ASN A C 1
ATOM 682 O O . ASN A 1 84 ? 14.794 -11.904 -10.577 1.00 83.94 84 ASN A O 1
ATOM 686 N N . VAL A 1 85 ? 13.976 -9.987 -9.735 1.00 81.25 85 VAL A N 1
ATOM 687 C CA . VAL A 1 85 ? 15.293 -9.426 -9.405 1.00 81.25 85 VAL A CA 1
ATOM 688 C C . VAL A 1 85 ? 15.910 -10.196 -8.232 1.00 81.25 85 VAL A C 1
ATOM 690 O O . VAL A 1 85 ? 17.056 -10.614 -8.317 1.00 81.25 85 VAL A O 1
ATOM 693 N N . ASN A 1 86 ? 15.186 -10.479 -7.154 1.00 74.00 86 ASN A N 1
ATOM 694 C CA . ASN A 1 86 ? 15.774 -11.164 -5.996 1.00 74.00 86 ASN A CA 1
ATOM 695 C C . ASN A 1 86 ? 16.166 -12.633 -6.274 1.00 74.00 86 ASN A C 1
ATOM 697 O O . ASN A 1 86 ? 17.102 -13.148 -5.665 1.00 74.00 86 ASN A O 1
ATOM 701 N N . GLU A 1 87 ? 15.539 -13.303 -7.244 1.00 65.38 87 GLU A N 1
ATOM 702 C CA . GLU A 1 87 ? 15.879 -14.681 -7.639 1.00 65.38 87 GLU A CA 1
ATOM 703 C C . GLU A 1 87 ? 17.250 -14.818 -8.332 1.00 65.38 87 GLU A C 1
ATOM 705 O O . GLU A 1 87 ? 17.871 -15.881 -8.279 1.00 65.38 87 GLU A O 1
ATOM 710 N N . THR A 1 88 ? 17.790 -13.745 -8.918 1.00 59.56 88 THR A N 1
ATOM 711 C CA . THR A 1 88 ? 19.114 -13.758 -9.564 1.00 59.56 88 THR A CA 1
ATOM 712 C C . THR A 1 88 ? 20.232 -13.581 -8.517 1.00 59.56 88 THR A C 1
ATOM 714 O O . THR A 1 88 ? 20.835 -12.519 -8.376 1.00 59.56 88 THR A O 1
ATOM 717 N N . HIS A 1 89 ? 20.487 -14.634 -7.731 1.00 51.38 89 HIS A N 1
ATOM 718 C CA . HIS A 1 89 ? 21.581 -14.720 -6.754 1.00 51.38 89 HIS A CA 1
ATOM 719 C C . HIS A 1 89 ? 22.929 -14.945 -7.455 1.00 51.38 89 HIS A C 1
ATOM 721 O O . HIS A 1 89 ? 23.327 -16.077 -7.722 1.00 51.38 89 HIS A O 1
ATOM 727 N N . GLY A 1 90 ? 23.660 -13.871 -7.738 1.00 47.12 90 GLY A N 1
ATOM 728 C CA . GLY A 1 90 ? 25.026 -13.980 -8.237 1.00 47.12 90 GLY A CA 1
ATOM 729 C C . GLY A 1 90 ? 25.623 -12.619 -8.551 1.00 47.12 90 GLY A C 1
ATOM 730 O O . GLY A 1 90 ? 25.176 -11.961 -9.479 1.00 47.12 90 GLY A O 1
ATOM 731 N N . HIS A 1 91 ? 26.658 -12.253 -7.796 1.00 48.88 91 HIS A N 1
ATOM 732 C CA . HIS A 1 91 ? 27.471 -11.040 -7.923 1.00 48.88 91 HIS A CA 1
ATOM 733 C C . HIS A 1 91 ? 26.853 -9.707 -7.470 1.00 48.88 91 HIS A C 1
ATOM 735 O O . HIS A 1 91 ? 25.678 -9.409 -7.665 1.00 48.88 91 HIS A O 1
ATOM 741 N N . ILE A 1 92 ? 27.712 -8.900 -6.829 1.00 50.25 92 ILE A N 1
ATOM 742 C CA . ILE A 1 92 ? 27.492 -7.514 -6.385 1.00 50.25 92 ILE A CA 1
ATOM 743 C C . ILE A 1 92 ? 27.454 -6.609 -7.628 1.00 50.25 92 ILE A C 1
ATOM 745 O O . ILE A 1 92 ? 28.276 -5.713 -7.795 1.00 50.25 92 ILE A O 1
ATOM 749 N N . ASP A 1 93 ? 26.516 -6.872 -8.529 1.00 62.25 93 ASP A N 1
ATOM 750 C CA . ASP A 1 93 ? 26.267 -6.038 -9.694 1.00 62.25 93 ASP A CA 1
ATOM 751 C C . ASP A 1 93 ? 25.012 -5.195 -9.441 1.00 62.25 93 ASP A C 1
ATOM 753 O O . ASP A 1 93 ? 24.026 -5.647 -8.854 1.00 62.25 93 ASP A O 1
ATOM 757 N N . ASN A 1 94 ? 25.100 -3.924 -9.840 1.00 76.69 94 ASN A N 1
ATOM 758 C CA . ASN A 1 94 ? 24.203 -2.813 -9.516 1.00 76.69 94 ASN A CA 1
ATOM 759 C C . ASN A 1 94 ? 22.704 -3.192 -9.540 1.00 76.69 94 ASN A C 1
ATOM 761 O O . ASN A 1 94 ? 22.074 -3.208 -10.597 1.00 76.69 94 ASN A O 1
ATOM 765 N N . VAL A 1 95 ? 22.121 -3.439 -8.359 1.00 76.69 95 VAL A N 1
ATOM 766 C CA . VAL A 1 95 ? 20.696 -3.788 -8.170 1.00 76.69 95 VAL A CA 1
ATOM 767 C C . VAL A 1 95 ? 19.771 -2.783 -8.861 1.00 76.69 95 VAL A C 1
ATOM 769 O O . VAL A 1 95 ? 18.796 -3.181 -9.492 1.00 76.69 95 VAL A O 1
ATOM 772 N N . SER A 1 96 ? 20.125 -1.496 -8.830 1.00 78.94 96 SER A N 1
ATOM 773 C CA . SER A 1 96 ? 19.358 -0.432 -9.490 1.00 78.94 96 SER A CA 1
ATOM 774 C C . SER A 1 96 ? 19.265 -0.637 -11.005 1.00 78.94 96 SER A C 1
ATOM 776 O O . SER A 1 96 ? 18.212 -0.432 -11.593 1.00 78.94 96 SER A O 1
ATOM 778 N N . GLU A 1 97 ? 20.349 -1.074 -11.649 1.00 80.94 97 GLU A N 1
ATOM 779 C CA . GLU A 1 97 ? 20.364 -1.336 -13.095 1.00 80.94 97 GLU A CA 1
ATOM 780 C C . GLU A 1 97 ? 19.493 -2.548 -13.454 1.00 80.94 97 GLU A C 1
ATOM 782 O O . GLU A 1 97 ? 18.784 -2.540 -14.458 1.00 80.94 97 GLU A O 1
ATOM 787 N N . ARG A 1 98 ? 19.508 -3.585 -12.609 1.00 82.25 98 ARG A N 1
ATOM 788 C CA . ARG A 1 98 ? 18.695 -4.797 -12.798 1.00 82.25 98 ARG A CA 1
ATOM 789 C C . ARG A 1 98 ? 17.211 -4.494 -12.665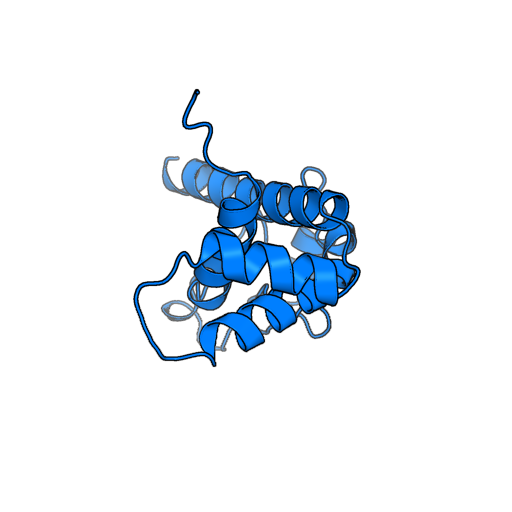 1.00 82.25 98 ARG A C 1
ATOM 791 O O . ARG A 1 98 ? 16.423 -4.909 -13.509 1.00 82.25 98 ARG A O 1
ATOM 798 N N . ILE A 1 99 ? 16.858 -3.729 -11.637 1.00 84.38 99 ILE A N 1
ATOM 799 C CA . ILE A 1 99 ? 15.520 -3.178 -11.446 1.00 84.38 99 ILE A CA 1
ATOM 800 C C . ILE A 1 99 ? 15.092 -2.387 -12.682 1.00 84.38 99 ILE A C 1
ATOM 802 O O . ILE A 1 99 ? 14.004 -2.615 -13.205 1.00 84.38 99 ILE A O 1
ATOM 806 N N . TYR A 1 100 ? 15.954 -1.485 -13.158 1.00 82.19 100 TYR A N 1
ATOM 807 C CA . TYR A 1 100 ? 15.616 -0.600 -14.260 1.00 82.19 100 TYR A CA 1
ATOM 808 C C . TYR A 1 100 ? 15.273 -1.385 -15.531 1.00 82.19 100 TYR A C 1
ATOM 810 O O . TYR A 1 100 ? 14.195 -1.214 -16.098 1.00 82.19 100 TYR A O 1
ATOM 818 N N . ARG A 1 101 ? 16.144 -2.328 -15.907 1.00 84.00 101 ARG A N 1
ATOM 819 C CA . ARG A 1 101 ? 15.925 -3.217 -17.055 1.00 84.00 101 ARG A CA 1
ATOM 820 C C . ARG A 1 101 ? 14.683 -4.078 -16.892 1.00 84.00 101 ARG A C 1
ATOM 822 O O . ARG A 1 101 ? 13.892 -4.175 -17.817 1.00 84.00 101 ARG A O 1
ATOM 829 N N . ALA A 1 102 ? 14.464 -4.647 -15.709 1.00 88.06 102 ALA A N 1
ATOM 830 C CA . ALA A 1 102 ? 13.295 -5.482 -15.464 1.00 88.06 102 ALA A CA 1
ATOM 831 C C . ALA A 1 102 ? 11.974 -4.696 -15.580 1.00 88.06 102 ALA A C 1
ATOM 833 O O . ALA A 1 102 ? 10.967 -5.252 -16.019 1.00 88.06 102 ALA A O 1
ATOM 834 N N . VAL A 1 103 ? 11.964 -3.406 -15.223 1.00 87.44 103 VAL A N 1
ATOM 835 C CA . VAL A 1 103 ? 10.809 -2.519 -15.440 1.00 87.44 103 VAL A CA 1
ATOM 836 C C . VAL A 1 103 ? 10.600 -2.228 -16.928 1.00 87.44 103 VAL A C 1
ATOM 838 O O . VAL A 1 103 ? 9.460 -2.311 -17.396 1.00 87.44 103 VAL A O 1
ATOM 841 N N . GLU A 1 104 ? 11.673 -1.929 -17.668 1.00 86.19 104 GLU A N 1
ATOM 842 C CA . GLU A 1 104 ? 11.615 -1.711 -19.122 1.00 86.19 104 GLU A CA 1
ATOM 843 C C . GLU A 1 104 ? 11.130 -2.959 -19.869 1.00 86.19 104 GLU A C 1
ATOM 845 O O . GLU A 1 104 ? 10.178 -2.875 -20.647 1.00 86.19 104 GLU A O 1
ATOM 850 N N . ASP A 1 105 ? 11.708 -4.124 -19.573 1.00 89.12 105 ASP A N 1
ATOM 851 C CA . ASP A 1 105 ? 11.360 -5.412 -20.182 1.00 89.12 105 ASP A CA 1
ATOM 852 C C . ASP A 1 105 ? 9.908 -5.815 -19.880 1.00 89.12 105 ASP A C 1
ATOM 854 O O . ASP A 1 105 ? 9.225 -6.411 -20.716 1.00 89.12 105 ASP A O 1
ATOM 858 N N . ALA A 1 106 ? 9.397 -5.457 -18.697 1.00 89.19 106 ALA A N 1
ATOM 859 C CA . ALA A 1 106 ? 8.003 -5.676 -18.321 1.00 89.19 106 ALA A CA 1
ATOM 860 C C . ALA A 1 106 ? 7.026 -4.678 -18.976 1.00 89.19 106 ALA A C 1
ATOM 862 O O . ALA A 1 106 ? 5.809 -4.820 -18.814 1.00 89.19 106 ALA A O 1
ATOM 863 N N . GLY A 1 107 ? 7.526 -3.655 -19.680 1.00 89.88 107 GLY A N 1
ATOM 864 C CA . GLY A 1 107 ? 6.714 -2.611 -20.307 1.00 89.88 107 GLY A CA 1
ATOM 865 C C . GLY A 1 107 ? 5.907 -1.785 -19.301 1.00 89.88 107 GLY A C 1
ATOM 866 O O . GLY A 1 107 ? 4.814 -1.307 -19.621 1.00 89.88 107 GLY A O 1
ATOM 867 N N . VAL A 1 108 ? 6.394 -1.656 -18.063 1.00 87.69 108 VAL A N 1
ATOM 868 C CA . VAL A 1 108 ? 5.699 -0.926 -16.996 1.00 87.69 108 VAL A CA 1
ATOM 869 C C . VAL A 1 108 ? 6.128 0.540 -17.000 1.00 87.69 108 VAL A C 1
ATOM 871 O O . VAL A 1 108 ? 7.300 0.869 -17.136 1.00 87.69 108 VAL A O 1
ATOM 874 N N . SER A 1 109 ? 5.163 1.447 -16.836 1.00 87.44 109 SER A N 1
ATOM 875 C CA . SER A 1 109 ? 5.444 2.880 -16.774 1.00 87.44 109 SER A CA 1
ATOM 876 C C . SER A 1 109 ? 6.085 3.269 -15.442 1.00 87.44 109 SER A C 1
ATOM 878 O O . SER A 1 109 ? 5.530 2.987 -14.378 1.00 87.44 109 SER A O 1
ATOM 880 N N . TRP A 1 110 ? 7.187 4.019 -15.498 1.00 85.94 110 TRP A N 1
ATOM 881 C CA . TRP A 1 110 ? 7.789 4.645 -14.316 1.00 85.94 110 TRP A CA 1
ATOM 882 C C . TRP A 1 110 ? 6.850 5.626 -13.607 1.00 85.94 110 TRP A C 1
ATOM 884 O O . TRP A 1 110 ? 6.916 5.754 -12.390 1.00 85.94 110 TRP A O 1
ATOM 894 N N . HIS A 1 111 ? 5.899 6.228 -14.328 1.00 89.50 111 HIS A N 1
ATOM 895 C CA . HIS A 1 111 ? 4.880 7.080 -13.718 1.00 89.50 111 HIS A CA 1
ATOM 896 C C . HIS A 1 111 ? 3.978 6.307 -12.740 1.00 89.50 111 HIS A C 1
ATOM 898 O O . HIS A 1 111 ? 3.668 6.804 -11.658 1.00 89.50 111 HIS A O 1
ATOM 904 N N . ASP A 1 112 ? 3.590 5.071 -13.081 1.00 90.88 112 ASP A N 1
ATOM 905 C CA . ASP A 1 112 ? 2.853 4.202 -12.152 1.00 90.88 112 ASP A CA 1
ATOM 906 C C . ASP A 1 112 ? 3.716 3.881 -10.919 1.00 90.88 112 ASP A C 1
ATOM 908 O O . ASP A 1 112 ? 3.199 3.793 -9.804 1.00 90.88 112 ASP A O 1
ATOM 912 N N . GLY A 1 113 ? 5.030 3.739 -11.113 1.00 90.69 113 GLY A N 1
ATOM 913 C CA . GLY A 1 113 ? 5.994 3.498 -10.043 1.00 90.69 113 GLY A CA 1
ATOM 914 C C . GLY A 1 113 ? 6.074 4.665 -9.063 1.00 90.69 113 GLY A C 1
ATOM 915 O O . GLY A 1 113 ? 5.926 4.460 -7.858 1.00 90.69 113 GLY A O 1
ATOM 916 N N . ASP A 1 114 ? 6.194 5.890 -9.574 1.00 91.00 114 ASP A N 1
ATOM 917 C CA . ASP A 1 114 ? 6.217 7.115 -8.767 1.00 91.00 114 ASP A CA 1
ATOM 918 C C . ASP A 1 114 ? 4.934 7.290 -7.945 1.00 91.00 114 ASP A C 1
ATOM 920 O O . ASP A 1 114 ? 4.979 7.681 -6.772 1.00 91.00 114 ASP A O 1
ATOM 924 N N . LEU A 1 115 ? 3.776 6.966 -8.534 1.00 92.62 115 LEU A N 1
ATOM 925 C CA . LEU A 1 115 ? 2.490 6.995 -7.835 1.00 92.62 115 LEU A CA 1
ATOM 926 C C . LEU A 1 115 ? 2.455 5.991 -6.679 1.00 92.62 115 LEU A C 1
ATOM 928 O O . LEU A 1 115 ? 1.986 6.328 -5.588 1.00 92.62 115 LEU A O 1
ATOM 932 N N . VAL A 1 116 ? 2.957 4.770 -6.891 1.00 94.38 116 VAL A N 1
ATOM 933 C CA . VAL A 1 116 ? 3.050 3.748 -5.837 1.00 94.38 116 VAL A CA 1
ATOM 934 C C . VAL A 1 116 ? 4.030 4.180 -4.748 1.00 94.38 116 VAL A C 1
ATOM 936 O O . VAL A 1 116 ? 3.660 4.146 -3.575 1.00 94.38 116 VAL A O 1
ATOM 939 N N . ALA A 1 117 ? 5.229 4.639 -5.109 1.00 93.62 117 ALA A N 1
ATOM 940 C CA . ALA A 1 117 ? 6.244 5.075 -4.153 1.00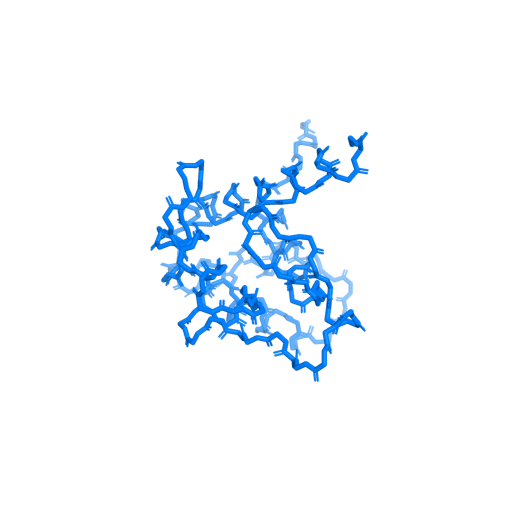 93.62 117 ALA A CA 1
ATOM 941 C C . ALA A 1 117 ? 5.718 6.223 -3.284 1.00 93.62 117 ALA A C 1
ATOM 943 O O . ALA A 1 117 ? 5.709 6.132 -2.060 1.00 93.62 117 ALA A O 1
ATOM 944 N N . THR A 1 118 ? 5.153 7.258 -3.910 1.00 93.75 118 THR A N 1
ATOM 945 C CA . THR A 1 118 ? 4.541 8.392 -3.203 1.00 93.75 118 THR A CA 1
ATOM 946 C 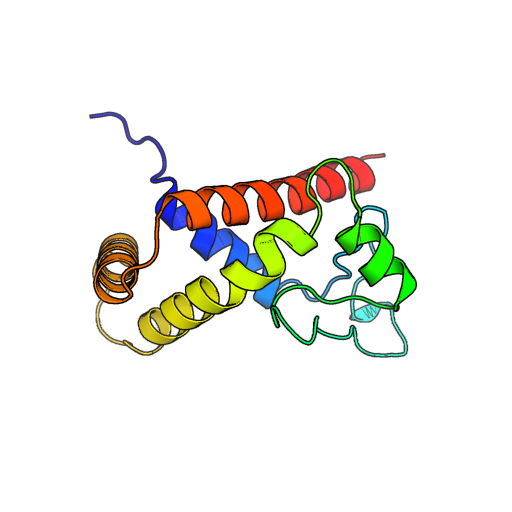C . THR A 1 118 ? 3.443 7.930 -2.246 1.00 93.75 118 THR A C 1
ATOM 948 O O . THR A 1 118 ? 3.347 8.416 -1.116 1.00 93.75 118 THR A O 1
ATOM 951 N N . ALA A 1 119 ? 2.605 6.987 -2.680 1.00 94.12 119 ALA A N 1
ATOM 952 C CA . ALA A 1 119 ? 1.515 6.478 -1.865 1.00 94.12 119 ALA A CA 1
ATOM 953 C C . ALA A 1 119 ? 2.003 5.724 -0.621 1.00 94.12 119 ALA A C 1
ATOM 955 O O . ALA A 1 119 ? 1.451 5.929 0.462 1.00 94.12 119 ALA A O 1
ATOM 956 N N . LEU A 1 120 ? 3.022 4.874 -0.775 1.00 94.06 120 LEU A N 1
ATOM 957 C CA . LEU A 1 120 ? 3.620 4.106 0.316 1.00 94.06 120 LEU A CA 1
ATOM 958 C C . LEU A 1 120 ? 4.396 5.012 1.282 1.00 94.06 120 LEU A C 1
ATOM 960 O O . LEU A 1 120 ? 4.193 4.913 2.492 1.00 94.06 120 LEU A O 1
ATOM 964 N N . SER A 1 121 ? 5.187 5.962 0.772 1.00 93.94 121 SER A N 1
ATOM 965 C CA . SER A 1 121 ? 5.909 6.932 1.606 1.00 93.94 121 SER A CA 1
ATOM 966 C C . SER A 1 121 ? 4.969 7.756 2.478 1.00 93.94 121 SER A C 1
ATOM 968 O O . SER A 1 121 ? 5.241 7.954 3.657 1.00 93.94 121 SER A O 1
ATOM 970 N N . LYS A 1 122 ? 3.821 8.198 1.946 1.00 94.25 122 LYS A N 1
ATOM 971 C CA . LYS A 1 122 ? 2.817 8.934 2.735 1.00 94.25 122 LYS A CA 1
ATOM 972 C C . LYS A 1 122 ? 2.291 8.130 3.926 1.00 94.25 122 LYS A C 1
ATOM 974 O O . LYS A 1 122 ? 2.060 8.713 4.981 1.00 94.25 122 LYS A O 1
ATOM 979 N N . LEU A 1 123 ? 2.097 6.816 3.776 1.00 91.94 123 LEU A N 1
ATOM 980 C CA . LEU A 1 123 ? 1.669 5.954 4.884 1.00 91.94 123 LEU A CA 1
ATOM 981 C C . LEU A 1 123 ? 2.757 5.827 5.958 1.00 91.94 123 LEU A C 1
ATOM 983 O O . LEU A 1 123 ? 2.435 5.844 7.145 1.00 91.94 123 LEU A O 1
ATOM 987 N N . ILE A 1 124 ? 4.025 5.722 5.553 1.00 91.19 124 ILE A N 1
ATOM 988 C CA . ILE A 1 124 ? 5.161 5.688 6.485 1.00 91.19 124 ILE A CA 1
ATOM 989 C C . ILE A 1 124 ? 5.275 7.019 7.230 1.00 91.19 124 ILE A C 1
ATOM 991 O O . ILE A 1 124 ? 5.273 7.025 8.456 1.00 91.19 124 ILE A O 1
ATOM 995 N N . PHE A 1 125 ? 5.285 8.148 6.520 1.00 92.31 125 PHE A N 1
ATOM 996 C CA . PHE A 1 125 ? 5.406 9.463 7.153 1.00 92.31 125 PHE A CA 1
ATOM 997 C C . PHE A 1 125 ? 4.243 9.780 8.091 1.00 92.31 125 PHE A C 1
ATOM 999 O O . PHE A 1 125 ? 4.463 10.323 9.172 1.00 92.31 125 PHE A O 1
ATOM 1006 N N . LEU A 1 126 ? 3.008 9.424 7.716 1.00 91.25 126 LEU A N 1
ATOM 1007 C CA . LEU A 1 126 ? 1.862 9.581 8.611 1.00 91.25 126 LEU A CA 1
ATOM 1008 C C . LEU A 1 126 ? 2.077 8.797 9.909 1.00 91.25 126 LEU A C 1
ATOM 1010 O O . LEU A 1 126 ? 1.829 9.315 10.992 1.00 91.25 126 LEU A O 1
ATOM 1014 N N . ARG A 1 127 ? 2.558 7.560 9.805 1.00 86.12 127 ARG A N 1
ATOM 1015 C CA . ARG A 1 127 ? 2.825 6.715 10.966 1.00 86.12 127 ARG A CA 1
ATOM 1016 C C . ARG A 1 127 ? 3.898 7.297 11.868 1.00 86.12 127 ARG A C 1
ATOM 1018 O O . ARG A 1 127 ? 3.663 7.415 13.063 1.00 86.12 127 ARG A O 1
ATOM 1025 N N . GLU A 1 128 ? 5.031 7.685 11.296 1.00 89.31 128 GLU A N 1
ATOM 1026 C CA . GLU A 1 128 ? 6.112 8.318 12.051 1.00 89.31 128 GLU A CA 1
ATOM 1027 C C . GLU A 1 128 ? 5.648 9.600 12.748 1.00 89.31 128 GLU A C 1
ATOM 1029 O O . GLU A 1 128 ? 6.178 9.946 13.800 1.00 89.31 128 GLU A O 1
ATOM 1034 N N . ALA A 1 129 ? 4.676 10.314 12.173 1.00 89.38 129 ALA A N 1
ATOM 1035 C CA . ALA A 1 129 ? 4.071 11.473 12.812 1.00 89.38 129 ALA A CA 1
ATOM 1036 C C . ALA A 1 129 ? 3.173 11.076 13.996 1.00 89.38 129 ALA A C 1
ATOM 1038 O O . ALA A 1 129 ? 3.294 11.687 15.052 1.00 89.38 129 ALA A O 1
ATOM 1039 N N . ILE A 1 130 ? 2.321 10.052 13.852 1.00 86.38 130 ILE A N 1
ATOM 1040 C CA . ILE A 1 130 ? 1.442 9.568 14.936 1.00 86.38 130 ILE A CA 1
ATOM 1041 C C . ILE A 1 130 ? 2.259 8.953 16.084 1.00 86.38 130 ILE A C 1
ATOM 1043 O O . ILE A 1 130 ? 1.933 9.153 17.244 1.00 86.38 130 ILE A O 1
ATOM 1047 N N . GLU A 1 131 ? 3.341 8.225 15.802 1.00 85.75 131 GLU A N 1
ATOM 1048 C CA . GLU A 1 131 ? 4.190 7.629 16.849 1.00 85.75 131 GLU A CA 1
ATOM 1049 C C . GLU A 1 131 ? 4.971 8.678 17.673 1.00 85.75 131 GLU A C 1
ATOM 1051 O O . GLU A 1 131 ? 5.490 8.354 18.739 1.00 85.75 131 GLU A O 1
ATOM 1056 N N . ARG A 1 132 ? 5.067 9.932 17.202 1.00 86.56 132 ARG A N 1
ATOM 1057 C CA . ARG A 1 132 ? 5.743 11.043 17.905 1.00 86.56 132 ARG A CA 1
ATOM 1058 C C . ARG A 1 132 ? 4.807 11.918 18.746 1.00 86.56 132 ARG A C 1
ATOM 1060 O O . ARG A 1 132 ? 5.308 12.818 19.421 1.00 86.56 132 ARG A O 1
ATOM 1067 N N . THR A 1 133 ? 3.493 11.712 18.663 1.00 73.62 133 THR A N 1
ATOM 1068 C CA . THR A 1 133 ? 2.476 12.445 19.443 1.00 73.62 133 THR A CA 1
ATOM 1069 C C . THR A 1 133 ? 2.084 11.680 20.690 1.00 73.62 133 THR A C 1
ATOM 1071 O O . THR A 1 133 ? 1.965 12.330 21.749 1.00 73.62 133 THR A O 1
#

Solvent-accessible surface area (backbone atoms only — not comparable to full-atom values): 7698 Å² total; per-residue (Å²): 134,83,88,64,78,59,72,70,52,52,32,53,54,50,50,53,48,45,68,70,45,59,39,32,56,15,81,91,40,85,54,42,41,89,80,40,99,57,76,55,42,54,39,90,77,35,63,51,56,22,20,79,43,73,64,35,43,54,46,21,40,64,29,86,93,51,33,40,66,76,39,39,80,52,45,46,58,56,55,50,46,51,51,61,57,67,69,64,81,72,77,100,61,65,64,65,58,54,52,51,49,48,36,57,76,66,71,54,60,66,68,62,44,52,53,40,32,54,41,53,50,52,53,51,54,50,45,62,52,60,79,72,110